Protein AF-A0ABD0Q812-F1 (afdb_monomer_lite)

pLDDT: mean 70.01, std 14.1, range [39.72, 91.75]

Structure (mmCIF, N/CA/C/O backbone):
data_AF-A0ABD0Q812-F1
#
_entry.id   AF-A0ABD0Q812-F1
#
loop_
_atom_site.group_PDB
_atom_site.id
_atom_site.type_symbol
_atom_site.label_atom_id
_atom_site.label_alt_id
_atom_site.label_comp_id
_atom_site.label_asym_id
_atom_site.label_entity_id
_atom_site.label_seq_id
_atom_site.pdbx_PDB_ins_code
_atom_site.Cartn_x
_atom_site.Cartn_y
_atom_site.Cartn_z
_atom_site.occupancy
_atom_site.B_iso_or_equiv
_atom_site.auth_seq_id
_atom_site.auth_comp_id
_atom_site.auth_asym_id
_atom_site.auth_atom_id
_atom_site.pdbx_PDB_model_num
ATOM 1 N N . VAL A 1 1 ? 34.497 61.829 -1.073 1.00 39.72 1 VAL A N 1
ATOM 2 C CA . VAL A 1 1 ? 33.256 62.482 -1.552 1.00 39.72 1 VAL A CA 1
ATOM 3 C C . VAL A 1 1 ? 32.426 61.390 -2.224 1.00 39.72 1 VAL A C 1
ATOM 5 O O . VAL A 1 1 ? 32.959 60.750 -3.114 1.00 39.72 1 VAL A O 1
ATOM 8 N N . ALA A 1 2 ? 31.457 60.822 -1.489 1.00 41.16 2 ALA A N 1
ATOM 9 C CA . ALA A 1 2 ? 30.002 61.028 -1.679 1.00 41.16 2 ALA A CA 1
ATOM 10 C C . ALA A 1 2 ? 29.504 60.328 -2.971 1.00 41.16 2 ALA A C 1
ATOM 12 O O . ALA A 1 2 ? 30.114 60.536 -4.006 1.00 41.16 2 ALA A O 1
ATOM 13 N N . SER A 1 3 ? 28.461 59.498 -3.066 1.00 44.25 3 SER A N 1
ATOM 14 C CA . SER A 1 3 ? 27.359 59.046 -2.203 1.00 44.25 3 SER A CA 1
ATOM 15 C C . SER A 1 3 ? 26.647 57.871 -2.925 1.00 44.25 3 SER A C 1
ATOM 17 O O . SER A 1 3 ? 26.838 57.698 -4.127 1.00 44.25 3 SER A O 1
ATOM 19 N N . GLN A 1 4 ? 25.829 57.074 -2.221 1.00 42.06 4 GLN A N 1
ATOM 20 C CA . GLN A 1 4 ? 24.888 56.082 -2.799 1.00 42.06 4 GLN A CA 1
ATOM 21 C C . GLN A 1 4 ? 23.527 56.741 -3.237 1.00 42.06 4 GLN A C 1
ATOM 23 O O . GLN A 1 4 ? 23.472 57.969 -3.261 1.00 42.06 4 GLN A O 1
ATOM 28 N N . PRO A 1 5 ? 22.426 55.984 -3.516 1.00 70.88 5 PRO A N 1
ATOM 29 C CA . PRO A 1 5 ? 21.706 55.726 -4.792 1.00 70.88 5 PRO A CA 1
ATOM 30 C C . PRO A 1 5 ? 20.328 56.468 -4.881 1.00 70.88 5 PRO A C 1
ATOM 32 O O . PRO A 1 5 ? 20.139 57.382 -4.077 1.00 70.88 5 PRO A O 1
ATOM 35 N N . PRO A 1 6 ? 19.349 56.153 -5.790 1.00 55.31 6 PRO A N 1
ATOM 36 C CA . PRO A 1 6 ? 18.274 55.206 -5.392 1.00 55.31 6 PRO A CA 1
ATOM 37 C C . PRO A 1 6 ? 17.416 54.493 -6.503 1.00 55.31 6 PRO A C 1
ATOM 39 O O . PRO A 1 6 ? 17.122 55.026 -7.563 1.00 55.31 6 PRO A O 1
ATOM 42 N N . VAL A 1 7 ? 16.973 53.274 -6.153 1.00 55.53 7 VAL A N 1
ATOM 43 C CA . VAL A 1 7 ? 15.622 52.641 -6.215 1.00 55.53 7 VAL A CA 1
ATOM 44 C C . VAL A 1 7 ? 14.723 52.552 -7.479 1.00 55.53 7 VAL A C 1
ATOM 46 O O . VAL A 1 7 ? 14.343 53.527 -8.112 1.00 55.53 7 VAL A O 1
ATOM 49 N N . THR A 1 8 ? 14.179 51.327 -7.613 1.00 48.38 8 THR A N 1
ATOM 50 C CA . THR A 1 8 ? 12.816 50.910 -8.033 1.00 48.38 8 THR A CA 1
ATOM 51 C C . THR A 1 8 ? 12.357 51.017 -9.490 1.00 48.38 8 THR A C 1
ATOM 53 O O . THR A 1 8 ? 12.025 52.087 -9.980 1.00 48.38 8 THR A O 1
ATOM 56 N N . ALA A 1 9 ? 12.052 49.845 -10.063 1.00 46.66 9 ALA A N 1
ATOM 57 C CA . ALA A 1 9 ? 10.713 49.573 -10.589 1.00 46.66 9 ALA A CA 1
ATOM 58 C C . ALA A 1 9 ? 10.341 48.085 -10.415 1.00 46.66 9 ALA A C 1
ATOM 60 O O . ALA A 1 9 ? 10.897 47.197 -11.053 1.00 46.66 9 ALA A O 1
ATOM 61 N N . THR A 1 10 ? 9.404 47.855 -9.495 1.00 51.03 10 THR A N 1
ATOM 62 C CA . THR A 1 10 ? 8.355 46.827 -9.490 1.00 51.03 10 THR A CA 1
ATOM 63 C C . THR A 1 10 ? 8.167 46.066 -10.803 1.00 51.03 10 THR A C 1
ATOM 65 O O . THR A 1 10 ? 7.809 46.664 -11.817 1.00 51.03 10 THR A O 1
ATOM 68 N N . GLN A 1 11 ? 8.203 44.732 -10.742 1.00 48.78 11 GLN A N 1
ATOM 69 C CA . GLN A 1 11 ? 7.267 43.959 -11.552 1.00 48.78 11 GLN A CA 1
ATOM 70 C C . GLN A 1 11 ? 6.780 42.697 -10.839 1.00 48.78 11 GLN A C 1
ATOM 72 O O . GLN A 1 11 ? 7.480 41.702 -10.699 1.00 48.78 11 GLN A O 1
ATOM 77 N N . SER A 1 12 ? 5.534 42.840 -10.389 1.00 49.22 12 SER A N 1
ATOM 78 C CA . SER A 1 12 ? 4.461 41.855 -10.406 1.00 49.22 12 SER A CA 1
ATOM 79 C C . SER A 1 12 ? 4.725 40.520 -9.728 1.00 49.22 12 SER A C 1
ATOM 81 O O . SER A 1 12 ? 5.265 39.579 -10.301 1.00 49.22 12 SER A O 1
ATOM 83 N N . ALA A 1 13 ? 4.186 40.432 -8.512 1.00 56.09 13 ALA A N 1
ATOM 84 C CA . ALA A 1 13 ? 3.786 39.191 -7.882 1.00 56.09 13 ALA A CA 1
ATOM 85 C C . ALA A 1 13 ? 2.967 38.339 -8.868 1.00 56.09 13 ALA A C 1
ATOM 87 O O . ALA A 1 13 ? 1.771 38.549 -9.053 1.00 56.09 13 ALA A O 1
ATOM 88 N N . SER A 1 14 ? 3.619 37.365 -9.496 1.00 52.56 14 SER A N 1
ATOM 89 C CA . SER A 1 14 ? 2.934 36.183 -9.986 1.00 52.56 14 SER A CA 1
ATOM 90 C C . SER A 1 14 ? 2.904 35.222 -8.815 1.00 52.56 14 SER A C 1
ATOM 92 O O . SER A 1 14 ? 3.935 34.667 -8.433 1.00 52.56 14 SER A O 1
ATOM 94 N N . VAL A 1 15 ? 1.720 35.055 -8.229 1.00 55.03 15 VAL A N 1
ATOM 95 C CA . VAL A 1 15 ? 1.377 33.906 -7.391 1.00 55.03 15 VAL A CA 1
ATOM 96 C C . VAL A 1 15 ? 1.506 32.674 -8.287 1.00 55.03 15 VAL A C 1
ATOM 98 O O . VAL A 1 15 ? 0.540 32.172 -8.852 1.00 55.03 15 VAL A O 1
ATOM 101 N N . ALA A 1 16 ? 2.739 32.228 -8.505 1.00 53.50 16 ALA A N 1
ATOM 102 C CA . ALA A 1 16 ? 3.001 30.907 -9.015 1.00 53.50 16 ALA A CA 1
ATOM 103 C C . ALA A 1 16 ? 2.648 29.995 -7.852 1.00 53.50 16 ALA A C 1
ATOM 105 O O . ALA A 1 16 ? 3.358 29.966 -6.848 1.00 53.50 16 ALA A O 1
ATOM 106 N N . ALA A 1 17 ? 1.493 29.339 -7.962 1.00 60.00 17 ALA A N 1
ATOM 107 C CA . ALA A 1 17 ? 1.159 28.196 -7.140 1.00 60.00 17 ALA A CA 1
ATOM 108 C C . ALA A 1 17 ? 2.428 27.356 -7.022 1.00 60.00 17 ALA A C 1
ATOM 110 O O . ALA A 1 17 ? 2.925 26.842 -8.027 1.00 60.00 17 ALA A O 1
ATOM 111 N N . THR A 1 18 ? 2.998 27.317 -5.819 1.00 55.00 18 THR A N 1
ATOM 112 C CA . THR A 1 18 ? 4.146 26.481 -5.510 1.00 55.00 18 THR A CA 1
ATOM 113 C C . THR A 1 18 ? 3.633 25.059 -5.634 1.00 55.00 18 THR A C 1
ATOM 115 O O . THR A 1 18 ? 3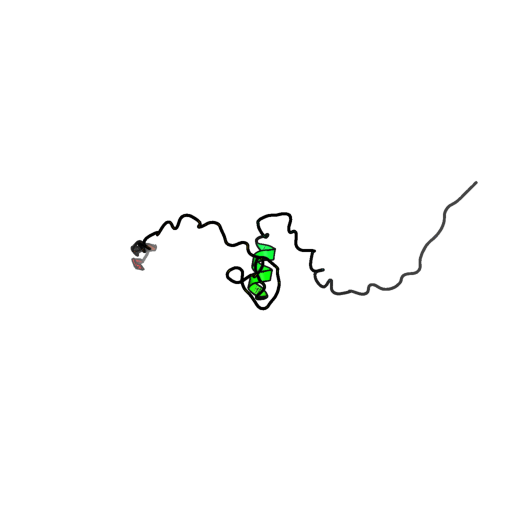.171 24.462 -4.664 1.00 55.00 18 THR A O 1
ATOM 118 N N . LEU A 1 19 ? 3.617 24.532 -6.862 1.00 60.22 19 LEU A N 1
ATOM 119 C CA . LEU A 1 19 ? 3.554 23.103 -7.078 1.00 60.22 19 LEU A CA 1
ATOM 120 C C . LEU A 1 19 ? 4.657 22.560 -6.178 1.00 60.22 19 LEU A C 1
ATOM 122 O O . LEU A 1 19 ? 5.783 23.061 -6.287 1.00 60.22 19 LEU A O 1
ATOM 126 N N . PRO A 1 20 ? 4.343 21.661 -5.230 1.00 60.28 20 PRO A N 1
ATOM 127 C CA . PRO A 1 20 ? 5.362 21.108 -4.368 1.00 60.28 20 PRO A CA 1
ATOM 128 C C . PRO A 1 20 ? 6.399 20.517 -5.308 1.00 60.28 20 PRO A C 1
ATOM 130 O O . PRO A 1 20 ? 6.114 19.558 -6.028 1.00 60.28 20 PRO A O 1
ATOM 133 N N . VAL A 1 21 ? 7.558 21.181 -5.375 1.00 60.28 21 VAL A N 1
ATOM 134 C CA . VAL A 1 21 ? 8.727 20.665 -6.067 1.00 60.28 21 VAL A CA 1
ATOM 135 C C . VAL A 1 21 ? 8.836 19.237 -5.564 1.00 60.28 21 VAL A C 1
ATOM 137 O O . VAL A 1 21 ? 8.858 19.064 -4.341 1.00 60.28 21 VAL A O 1
ATOM 140 N N . PRO A 1 22 ? 8.787 18.219 -6.441 1.00 60.53 22 PRO A N 1
ATOM 141 C CA . PRO A 1 22 ? 9.022 16.864 -5.999 1.00 60.53 22 PRO A CA 1
ATOM 142 C C . PRO A 1 22 ? 10.438 16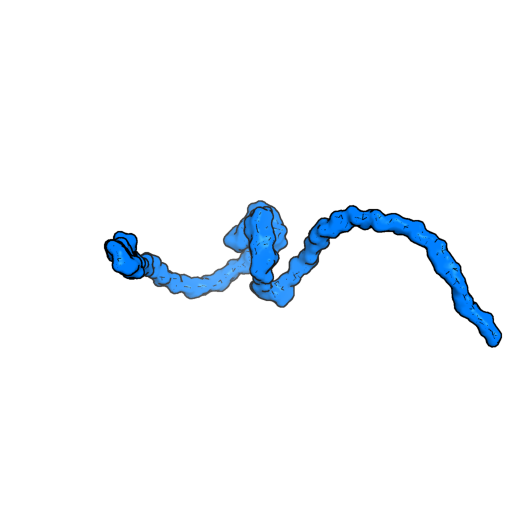.877 -5.445 1.00 60.53 22 PRO A C 1
ATOM 144 O O . PRO A 1 22 ? 11.407 16.935 -6.202 1.00 60.53 22 PRO A O 1
ATOM 147 N N . GLU A 1 23 ? 10.540 16.959 -4.118 1.00 59.38 23 GLU A N 1
ATOM 148 C CA . GLU A 1 23 ? 11.814 16.920 -3.433 1.00 59.38 23 GLU A CA 1
ATOM 149 C C . GLU A 1 23 ? 12.525 15.672 -3.956 1.00 59.38 23 GLU A C 1
ATOM 151 O O . GLU A 1 23 ? 11.902 14.602 -4.021 1.00 59.38 23 GLU A O 1
ATOM 156 N N . PRO A 1 24 ? 13.784 15.793 -4.411 1.00 60.53 24 PRO A N 1
ATOM 157 C CA . PRO A 1 24 ? 14.529 14.628 -4.842 1.00 60.53 24 PRO A CA 1
ATOM 158 C C . PRO A 1 24 ? 14.496 13.624 -3.693 1.00 60.53 24 PRO A C 1
ATOM 160 O O . PRO A 1 24 ? 14.839 13.953 -2.554 1.00 60.53 24 PRO A O 1
ATOM 163 N N . MET A 1 25 ? 13.991 12.428 -3.992 1.00 56.88 25 MET A N 1
ATOM 164 C CA . MET A 1 25 ? 13.789 11.371 -3.013 1.00 56.88 25 MET A CA 1
ATOM 165 C C . MET A 1 25 ? 15.096 11.158 -2.246 1.00 56.88 25 MET A C 1
ATOM 167 O O . MET A 1 25 ? 16.093 10.743 -2.835 1.00 56.88 25 MET A O 1
ATOM 171 N N . LYS A 1 26 ? 15.100 11.470 -0.943 1.00 58.00 26 LYS A N 1
ATOM 172 C CA . LYS A 1 26 ? 16.237 11.214 -0.050 1.00 58.00 26 LYS A CA 1
ATOM 173 C C . LYS A 1 26 ? 16.415 9.705 0.089 1.00 58.00 26 LYS A C 1
ATOM 175 O O . LYS A 1 26 ? 15.837 9.075 0.973 1.00 58.00 26 LYS A O 1
ATOM 180 N N . VAL A 1 27 ? 17.206 9.138 -0.813 1.00 57.66 27 VAL A N 1
ATOM 181 C CA . VAL A 1 27 ? 17.634 7.732 -0.820 1.00 57.66 27 VAL A CA 1
ATOM 182 C C . VAL A 1 27 ? 18.623 7.417 0.311 1.00 57.66 27 VAL A C 1
ATOM 184 O O . VAL A 1 27 ? 18.917 6.252 0.557 1.00 57.66 27 VAL A O 1
ATOM 187 N N . ASP A 1 28 ? 19.078 8.439 1.044 1.00 54.34 28 ASP A N 1
ATOM 188 C CA . ASP A 1 28 ? 20.100 8.336 2.096 1.00 54.34 28 ASP A CA 1
ATOM 189 C C . ASP A 1 28 ? 19.539 8.040 3.496 1.00 54.34 28 ASP A C 1
ATOM 191 O O . ASP A 1 28 ? 20.287 7.805 4.444 1.00 54.34 28 ASP A O 1
ATOM 195 N N . THR A 1 29 ? 18.214 8.023 3.650 1.00 53.81 29 THR A N 1
ATOM 196 C CA . THR A 1 29 ? 17.553 7.539 4.865 1.00 53.81 29 THR A CA 1
ATOM 197 C C . THR A 1 29 ? 16.833 6.248 4.538 1.00 53.81 29 THR A C 1
ATOM 199 O O . THR A 1 29 ? 15.835 6.258 3.825 1.00 53.81 29 THR A O 1
ATOM 202 N N . THR A 1 30 ? 17.278 5.136 5.119 1.00 66.88 30 THR A N 1
ATOM 203 C CA . THR A 1 30 ? 16.696 3.784 4.991 1.00 66.88 30 THR A CA 1
ATOM 204 C C . THR A 1 30 ? 15.187 3.716 5.292 1.00 66.88 30 THR A C 1
ATOM 206 O O . THR A 1 30 ? 14.550 2.682 5.099 1.00 66.88 30 THR A O 1
ATOM 209 N N . ARG A 1 31 ? 14.591 4.803 5.797 1.00 74.31 31 ARG A N 1
ATOM 210 C CA . ARG A 1 31 ? 13.192 4.908 6.186 1.00 74.31 31 ARG A CA 1
ATOM 211 C C . ARG A 1 31 ? 12.588 6.208 5.655 1.00 74.31 31 ARG A C 1
ATOM 213 O O . ARG A 1 31 ? 13.023 7.292 6.032 1.00 74.31 31 ARG A O 1
ATOM 220 N N . LEU A 1 32 ? 11.541 6.085 4.840 1.00 79.81 32 LEU A N 1
ATOM 221 C CA . LEU A 1 32 ? 10.710 7.219 4.437 1.00 79.81 32 LEU A CA 1
ATOM 222 C C . LEU A 1 32 ? 10.142 7.945 5.669 1.00 79.81 32 LEU A C 1
ATOM 224 O O . LEU A 1 32 ? 9.734 7.315 6.651 1.00 79.81 32 LEU A O 1
ATOM 228 N N . SER A 1 33 ? 10.058 9.276 5.587 1.00 84.94 33 SER A N 1
ATOM 229 C CA . SER A 1 33 ? 9.264 10.083 6.520 1.00 84.94 33 SER A CA 1
ATOM 230 C C . SER A 1 33 ? 7.804 9.616 6.519 1.00 84.94 33 SER A C 1
ATOM 232 O O . SER A 1 33 ? 7.287 9.160 5.497 1.00 84.94 33 SER A O 1
ATOM 234 N N . ARG A 1 34 ? 7.099 9.773 7.649 1.00 86.19 3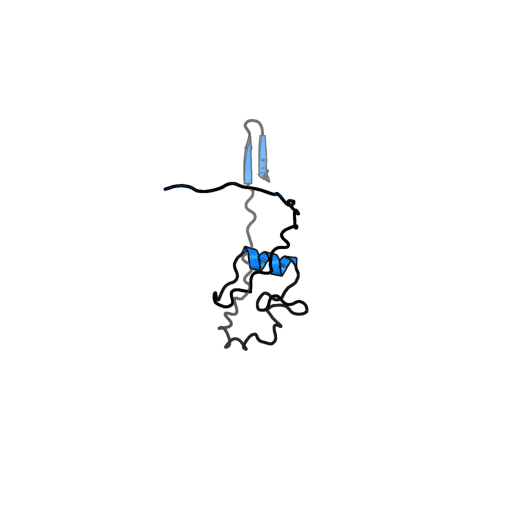4 ARG A N 1
ATOM 235 C CA . ARG A 1 34 ? 5.662 9.464 7.739 1.00 86.19 34 ARG A CA 1
ATOM 236 C C . ARG A 1 34 ? 4.852 10.250 6.704 1.00 86.19 34 ARG A C 1
ATOM 238 O O . ARG A 1 34 ? 3.921 9.695 6.131 1.00 86.19 34 ARG A O 1
ATOM 245 N N . THR A 1 35 ? 5.235 11.499 6.449 1.00 87.38 35 THR A N 1
ATOM 246 C CA . THR A 1 35 ? 4.587 12.368 5.459 1.00 87.38 35 THR A CA 1
ATOM 247 C C . THR A 1 35 ? 4.778 11.837 4.039 1.00 87.38 35 THR A C 1
ATOM 249 O O . THR A 1 35 ? 3.805 11.704 3.306 1.00 87.38 35 THR A O 1
ATOM 252 N N . GLU A 1 36 ? 6.002 11.451 3.673 1.00 86.94 36 GLU A N 1
ATOM 253 C CA . GLU A 1 36 ? 6.314 10.902 2.344 1.00 86.94 36 GLU A CA 1
ATOM 254 C C . GLU A 1 36 ? 5.659 9.532 2.128 1.00 86.94 36 GLU A C 1
ATOM 256 O O . GLU A 1 36 ? 5.064 9.265 1.089 1.00 86.94 36 GLU A O 1
ATOM 261 N N . CYS A 1 37 ? 5.670 8.682 3.157 1.00 89.00 37 CYS A N 1
ATOM 262 C CA . CYS A 1 37 ? 4.946 7.416 3.135 1.00 89.00 37 CYS A CA 1
ATOM 263 C C . CYS A 1 37 ? 3.449 7.639 2.873 1.00 89.00 37 CYS A C 1
ATOM 265 O O . CYS A 1 37 ? 2.867 6.990 2.007 1.00 89.00 37 CYS A O 1
ATOM 267 N N . ASN A 1 38 ? 2.828 8.596 3.571 1.00 89.38 38 ASN A N 1
ATOM 268 C CA . ASN A 1 38 ? 1.416 8.910 3.372 1.00 89.38 38 ASN A CA 1
ATOM 269 C C . ASN A 1 38 ? 1.143 9.483 1.974 1.00 89.38 38 ASN A C 1
ATOM 271 O O . ASN A 1 38 ? 0.155 9.108 1.346 1.00 89.38 38 ASN A O 1
ATOM 275 N N . ARG A 1 39 ? 2.048 10.319 1.451 1.00 90.88 39 ARG A N 1
ATOM 276 C CA . ARG A 1 39 ? 1.970 10.838 0.081 1.00 90.88 39 ARG A CA 1
ATOM 277 C C . ARG A 1 39 ? 2.025 9.707 -0.944 1.00 90.88 39 ARG A C 1
ATOM 279 O O . ARG A 1 39 ? 1.158 9.640 -1.809 1.00 90.88 39 ARG A O 1
ATOM 286 N N . HIS A 1 40 ? 2.981 8.788 -0.821 1.00 90.62 40 HIS A N 1
ATOM 287 C CA . HIS A 1 40 ? 3.081 7.622 -1.700 1.00 90.62 40 HIS A CA 1
ATOM 288 C C . HIS A 1 40 ? 1.839 6.725 -1.608 1.00 90.62 40 HIS A C 1
ATOM 290 O O . HIS A 1 40 ? 1.344 6.293 -2.641 1.00 90.62 40 HIS A O 1
ATOM 296 N N . ILE A 1 41 ? 1.297 6.483 -0.407 1.00 88.88 41 ILE A N 1
ATOM 297 C CA . ILE A 1 41 ? 0.051 5.715 -0.223 1.00 88.88 41 ILE A CA 1
ATOM 298 C C . ILE A 1 41 ? -1.122 6.410 -0.917 1.00 88.88 41 ILE A C 1
ATOM 300 O O . ILE A 1 41 ? -1.846 5.778 -1.679 1.00 88.88 41 ILE A O 1
ATOM 304 N N . THR A 1 42 ? -1.285 7.711 -0.679 1.00 91.75 42 THR A N 1
ATOM 305 C CA . THR A 1 42 ? -2.388 8.508 -1.233 1.00 91.75 42 THR A CA 1
ATOM 306 C C . THR A 1 42 ? -2.338 8.554 -2.759 1.00 91.75 42 THR A C 1
ATOM 308 O O . THR A 1 42 ? -3.373 8.511 -3.415 1.00 91.75 42 THR A O 1
ATOM 311 N N . LEU A 1 43 ? -1.133 8.615 -3.329 1.00 89.69 43 LEU A N 1
ATOM 312 C CA . LEU A 1 43 ? -0.906 8.679 -4.772 1.00 89.69 43 LEU A CA 1
ATOM 313 C C . LEU A 1 43 ? -0.721 7.300 -5.433 1.00 89.69 43 LEU A C 1
ATOM 315 O O . LEU A 1 43 ? -0.490 7.240 -6.638 1.00 89.69 43 LEU A O 1
ATOM 319 N N . GLY A 1 44 ? -0.786 6.197 -4.678 1.00 89.38 44 GLY A N 1
ATOM 320 C CA . GLY A 1 44 ? -0.603 4.842 -5.216 1.00 89.38 44 GLY A CA 1
ATOM 321 C C . GLY A 1 44 ? 0.799 4.564 -5.783 1.00 89.38 44 GLY A C 1
ATOM 322 O O . GLY A 1 44 ? 0.941 3.870 -6.790 1.00 89.38 44 GLY A O 1
ATOM 323 N N . LEU A 1 45 ? 1.844 5.121 -5.168 1.00 90.31 45 LEU A N 1
ATOM 324 C CA . LEU A 1 45 ? 3.241 5.000 -5.599 1.00 90.31 45 LEU A CA 1
ATOM 325 C C . LEU A 1 45 ? 3.984 3.883 -4.838 1.00 90.31 45 LEU A C 1
ATOM 327 O O . LEU A 1 45 ? 3.723 3.643 -3.656 1.00 90.31 45 LEU A O 1
ATOM 331 N N . CYS A 1 46 ? 4.975 3.232 -5.467 1.00 89.62 46 CYS A N 1
ATOM 332 C CA . CYS A 1 46 ? 5.877 2.285 -4.786 1.00 89.62 46 CYS A CA 1
ATOM 333 C C . CYS A 1 46 ? 6.539 2.984 -3.580 1.00 89.62 46 CYS A C 1
ATOM 335 O O . CYS A 1 46 ? 7.191 4.016 -3.715 1.00 89.62 46 CYS A O 1
ATOM 337 N N . LEU A 1 47 ? 6.453 2.385 -2.389 1.00 87.38 47 LEU A N 1
ATOM 338 C CA . LEU A 1 47 ? 7.101 2.902 -1.169 1.00 87.38 47 LEU A CA 1
ATOM 339 C C . LEU A 1 47 ? 8.637 2.815 -1.191 1.00 87.38 47 LEU A C 1
ATOM 341 O O . LEU A 1 47 ? 9.283 3.250 -0.249 1.00 87.38 47 LEU A O 1
ATOM 345 N N . TYR A 1 48 ? 9.221 2.234 -2.237 1.00 84.44 48 TYR A N 1
ATOM 346 C CA . TYR A 1 48 ? 10.667 2.184 -2.431 1.00 84.44 48 TYR A CA 1
ATOM 347 C C . TYR A 1 48 ? 11.134 3.194 -3.495 1.00 84.44 48 TYR A C 1
ATOM 349 O O . TYR A 1 48 ? 12.071 3.934 -3.245 1.00 84.44 48 TYR A O 1
ATOM 357 N N . PHE A 1 49 ? 10.468 3.260 -4.658 1.00 80.75 49 PHE A N 1
ATOM 358 C CA . PHE A 1 49 ? 10.873 4.092 -5.809 1.00 80.75 49 PHE A CA 1
ATOM 359 C C . PHE A 1 49 ? 10.010 5.325 -6.062 1.00 80.75 49 PHE A C 1
ATOM 361 O O . PHE A 1 49 ? 10.384 6.166 -6.872 1.00 80.75 49 PHE A O 1
ATOM 368 N N . GLY A 1 50 ? 8.831 5.424 -5.445 1.00 84.75 50 GLY A N 1
ATOM 369 C CA . GLY A 1 50 ? 7.881 6.511 -5.705 1.00 84.75 50 GLY A CA 1
ATOM 370 C C . GLY A 1 50 ? 7.305 6.509 -7.121 1.00 84.75 50 GLY A C 1
ATOM 371 O O . GLY A 1 50 ? 6.818 7.536 -7.576 1.00 84.75 50 GLY A O 1
ATOM 372 N N . GLN A 1 51 ? 7.361 5.375 -7.824 1.00 83.38 51 GLN A N 1
ATOM 373 C CA . GLN A 1 51 ? 6.808 5.214 -9.168 1.00 83.38 51 GLN A CA 1
ATOM 374 C C . GLN A 1 51 ? 5.475 4.472 -9.146 1.00 83.38 51 GLN A C 1
ATOM 376 O O . GLN A 1 51 ? 5.238 3.623 -8.284 1.00 83.38 51 GLN A O 1
ATOM 381 N N . GLN A 1 52 ? 4.619 4.789 -10.115 1.00 86.12 52 GLN A N 1
ATOM 382 C CA . GLN A 1 52 ? 3.353 4.091 -10.342 1.00 86.12 52 GLN A CA 1
ATOM 383 C C . GLN A 1 52 ? 3.597 2.717 -10.990 1.00 86.12 52 GLN A C 1
ATOM 385 O O . GLN A 1 52 ? 4.646 2.460 -11.584 1.00 86.12 52 GLN A O 1
ATOM 390 N N . GLY A 1 53 ? 2.610 1.826 -10.883 1.00 87.69 53 GLY A N 1
ATOM 391 C CA . GLY A 1 53 ? 2.599 0.530 -11.573 1.00 87.69 53 GLY A CA 1
ATOM 392 C C . GLY A 1 53 ? 3.088 -0.659 -10.746 1.00 87.69 53 GLY A C 1
ATOM 393 O O . GLY A 1 53 ? 2.914 -1.797 -11.171 1.00 87.69 53 GLY A O 1
ATOM 394 N N . HIS A 1 54 ? 3.655 -0.437 -9.559 1.00 86.31 54 HIS A N 1
ATOM 395 C CA . HIS A 1 54 ? 4.042 -1.523 -8.663 1.00 86.31 54 HIS A CA 1
ATOM 396 C C . HIS A 1 54 ? 4.084 -1.063 -7.195 1.00 86.31 54 HIS A C 1
ATOM 398 O O . HIS A 1 54 ? 4.306 0.106 -6.896 1.00 86.31 54 HIS A O 1
ATOM 404 N N . HIS A 1 55 ? 3.872 -1.987 -6.257 1.00 84.38 55 HIS A N 1
ATOM 405 C CA . HIS A 1 55 ? 3.990 -1.738 -4.813 1.00 84.38 55 HIS A CA 1
ATOM 406 C C . HIS A 1 55 ? 5.285 -2.328 -4.253 1.00 84.38 55 HIS A C 1
ATOM 408 O O . HIS A 1 55 ? 5.920 -3.143 -4.914 1.00 84.38 55 HIS A O 1
ATOM 414 N N . ILE A 1 56 ? 5.646 -1.981 -3.007 1.00 83.75 56 ILE A N 1
ATOM 415 C CA . ILE A 1 56 ? 6.889 -2.425 -2.334 1.00 83.75 56 ILE A CA 1
ATOM 416 C C . ILE A 1 56 ? 7.179 -3.928 -2.460 1.00 83.75 56 ILE A C 1
ATOM 418 O O . ILE A 1 56 ? 8.333 -4.323 -2.595 1.00 83.75 56 ILE A O 1
ATOM 422 N N . ARG A 1 57 ? 6.133 -4.762 -2.467 1.00 79.81 57 ARG A N 1
ATOM 423 C CA . ARG A 1 57 ? 6.234 -6.223 -2.610 1.00 79.81 57 ARG A CA 1
ATOM 424 C C . ARG A 1 57 ? 6.712 -6.675 -3.992 1.00 79.81 57 ARG A C 1
ATOM 426 O O . ARG A 1 57 ? 7.311 -7.736 -4.098 1.00 79.81 57 ARG A O 1
ATOM 433 N N . ASN A 1 58 ? 6.461 -5.875 -5.022 1.00 82.19 58 ASN A N 1
ATOM 434 C CA . ASN A 1 58 ? 6.755 -6.167 -6.421 1.00 82.19 58 ASN A CA 1
ATOM 435 C C . ASN A 1 58 ? 7.764 -5.174 -7.022 1.00 82.19 58 ASN A C 1
ATOM 437 O O . ASN A 1 58 ? 7.924 -5.164 -8.240 1.00 82.19 58 ASN A O 1
ATOM 441 N N . CYS A 1 59 ? 8.420 -4.315 -6.222 1.00 83.75 59 CYS A N 1
ATOM 442 C CA . CYS A 1 59 ? 9.388 -3.369 -6.784 1.00 83.75 59 CYS A CA 1
ATOM 443 C C . CYS A 1 59 ? 10.608 -4.154 -7.322 1.00 83.75 59 CYS A C 1
ATOM 445 O O . CYS A 1 59 ? 11.250 -4.867 -6.551 1.00 83.75 59 CYS A O 1
ATOM 447 N N . PRO A 1 60 ? 10.941 -4.041 -8.624 1.00 81.31 60 PRO A N 1
ATOM 448 C CA . PRO A 1 60 ? 11.882 -4.938 -9.314 1.00 81.31 60 PRO A CA 1
ATOM 449 C C . PRO A 1 60 ? 13.334 -4.793 -8.851 1.00 81.31 60 PRO A C 1
ATOM 451 O O . PRO A 1 60 ? 14.158 -5.669 -9.074 1.00 81.31 60 PRO A O 1
ATOM 454 N N . ILE A 1 61 ? 13.647 -3.676 -8.202 1.00 81.56 61 ILE A N 1
ATOM 455 C CA . ILE A 1 61 ? 14.985 -3.360 -7.702 1.00 81.56 61 ILE A CA 1
ATOM 456 C C . ILE A 1 61 ? 15.069 -3.672 -6.196 1.00 81.56 61 ILE A C 1
ATOM 458 O O . ILE A 1 61 ? 16.124 -3.507 -5.590 1.00 81.56 61 ILE A O 1
ATOM 462 N N . ARG A 1 62 ? 13.976 -4.137 -5.559 1.00 76.12 62 ARG A N 1
ATOM 463 C CA . ARG A 1 62 ? 14.038 -4.617 -4.175 1.00 76.12 62 ARG A CA 1
ATOM 464 C C . ARG A 1 62 ? 14.938 -5.857 -4.173 1.00 76.12 62 ARG A C 1
ATOM 466 O O . ARG A 1 62 ? 14.543 -6.864 -4.765 1.00 76.12 62 ARG A O 1
ATOM 473 N N . PRO A 1 63 ? 16.111 -5.820 -3.516 1.00 72.81 63 PRO A N 1
ATOM 474 C CA . PRO A 1 63 ? 16.940 -7.008 -3.419 1.00 72.81 63 PRO A CA 1
ATOM 475 C C . PRO A 1 63 ? 16.122 -8.128 -2.763 1.00 72.81 63 PRO A C 1
ATOM 477 O O . PRO A 1 63 ? 15.322 -7.840 -1.857 1.00 72.81 63 PRO A O 1
ATOM 480 N N . PRO A 1 64 ? 16.270 -9.389 -3.213 1.00 71.00 64 PRO A N 1
ATOM 481 C CA . PRO A 1 64 ? 15.636 -10.514 -2.548 1.00 71.00 64 PRO A CA 1
ATOM 482 C C . PRO A 1 64 ? 16.083 -10.466 -1.092 1.00 71.00 64 PRO A C 1
ATOM 484 O O . PRO A 1 64 ? 17.271 -10.564 -0.790 1.00 71.00 64 PRO A O 1
ATOM 487 N N . SER A 1 65 ? 15.137 -10.195 -0.191 1.00 65.75 65 SER A N 1
ATOM 488 C CA . SER A 1 65 ? 15.457 -10.108 1.227 1.00 65.75 65 SER A CA 1
ATOM 489 C C . SER A 1 65 ? 16.053 -11.454 1.633 1.00 65.75 65 SER A C 1
ATOM 491 O O . SER A 1 65 ? 15.393 -12.464 1.361 1.00 65.75 65 SER A O 1
ATOM 493 N N . PRO A 1 66 ? 17.253 -11.494 2.253 1.00 61.56 66 PRO A N 1
ATOM 494 C CA . PRO A 1 66 ? 17.748 -12.732 2.839 1.00 61.56 66 PRO A CA 1
ATOM 495 C C . PRO A 1 66 ? 16.638 -13.228 3.750 1.00 61.56 66 PRO A C 1
ATOM 497 O O . PRO A 1 66 ? 16.077 -12.401 4.467 1.00 61.56 66 PRO A O 1
ATOM 500 N N . VAL A 1 67 ? 16.260 -14.503 3.608 1.00 60.47 67 VAL A N 1
ATOM 501 C CA . VAL A 1 67 ? 15.120 -15.145 4.277 1.00 60.47 67 VAL A CA 1
ATOM 502 C C . VAL A 1 67 ? 15.031 -14.618 5.705 1.00 60.47 67 VAL A C 1
ATOM 504 O O . VAL A 1 67 ? 15.770 -15.040 6.588 1.00 60.47 67 VAL A O 1
ATOM 507 N N . VAL A 1 68 ? 14.186 -13.603 5.898 1.00 59.88 68 VAL A N 1
ATOM 508 C CA . VAL A 1 68 ? 13.941 -13.026 7.211 1.00 59.88 68 VAL A CA 1
ATOM 509 C C . VAL A 1 68 ? 13.296 -14.169 7.952 1.00 59.88 68 VAL A C 1
ATOM 511 O O . VAL A 1 68 ? 12.307 -14.703 7.441 1.00 59.88 68 VAL A O 1
ATOM 514 N N . SER A 1 69 ? 13.914 -14.589 9.062 1.00 55.16 69 SER A N 1
ATOM 515 C CA . SER A 1 69 ? 13.440 -15.673 9.915 1.00 55.16 69 SER A CA 1
ATOM 516 C C . SER A 1 69 ? 11.929 -15.639 9.918 1.00 55.16 69 SER A C 1
ATOM 518 O O . SER A 1 69 ? 11.325 -14.686 10.415 1.00 55.16 69 SER A O 1
ATOM 520 N N . THR A 1 70 ? 11.329 -16.623 9.252 1.00 55.03 70 THR A N 1
ATOM 521 C CA . THR A 1 70 ? 9.890 -16.809 9.274 1.00 55.03 70 THR A CA 1
ATOM 522 C C . THR A 1 70 ? 9.604 -17.231 10.698 1.00 55.03 70 THR A C 1
ATOM 524 O O . THR A 1 70 ? 9.587 -18.415 11.0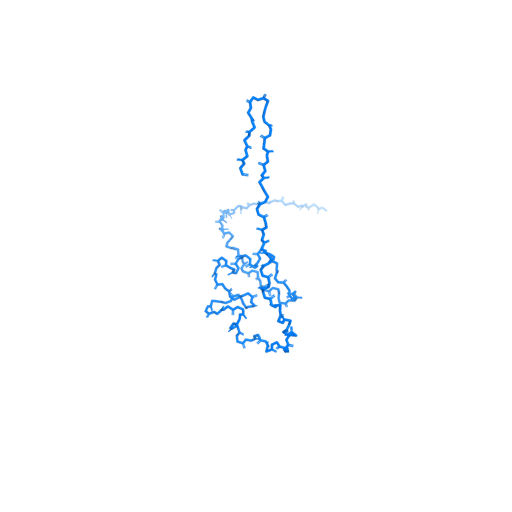15 1.00 55.03 70 THR A O 1
ATOM 527 N N . ILE A 1 71 ? 9.458 -16.251 11.588 1.00 61.53 71 ILE A N 1
ATOM 528 C CA . ILE A 1 71 ? 8.674 -16.450 12.785 1.00 61.53 71 ILE A CA 1
ATOM 529 C C . ILE A 1 71 ? 7.294 -16.691 12.197 1.00 61.53 71 ILE A C 1
ATOM 531 O O . ILE A 1 71 ? 6.606 -15.755 11.784 1.00 61.53 71 ILE A O 1
ATOM 535 N N . GLN A 1 72 ? 6.963 -17.970 12.019 1.00 58.88 72 GLN A N 1
ATOM 536 C CA . GLN A 1 72 ? 5.589 -18.413 11.931 1.00 58.88 72 GLN A CA 1
ATOM 537 C C . GLN A 1 72 ? 4.993 -17.994 13.268 1.00 58.88 72 GLN A C 1
ATOM 539 O O . GLN A 1 72 ? 4.977 -18.756 14.226 1.00 58.88 72 GLN A O 1
ATOM 544 N N . SER A 1 73 ? 4.623 -16.720 13.381 1.00 62.47 73 SER A N 1
ATOM 545 C CA . SER A 1 73 ? 3.668 -16.333 14.387 1.00 62.47 73 SER A CA 1
ATOM 546 C C . SER A 1 73 ? 2.421 -17.037 13.901 1.00 62.47 73 SER A C 1
ATOM 548 O O . SER A 1 73 ? 1.773 -16.572 12.959 1.00 62.47 73 SER A O 1
ATOM 550 N N . GLU A 1 74 ? 2.165 -18.222 14.458 1.00 64.50 74 GLU A N 1
ATOM 551 C CA . GLU A 1 74 ? 0.818 -18.756 14.509 1.00 64.50 74 GLU A CA 1
ATOM 552 C C . GLU A 1 74 ? -0.030 -17.553 14.887 1.00 64.50 74 GLU A C 1
ATOM 554 O O . GLU A 1 74 ? 0.263 -16.853 15.865 1.00 64.50 74 GLU A O 1
ATOM 559 N N . VAL A 1 75 ? -0.933 -17.177 13.985 1.00 66.62 75 VAL A N 1
ATOM 560 C CA . VAL A 1 75 ? -1.818 -16.046 14.205 1.00 66.62 75 VAL A CA 1
ATOM 561 C C . VAL A 1 75 ? -2.792 -16.531 15.264 1.00 66.62 75 VAL A C 1
ATOM 563 O O . VAL A 1 75 ? -3.927 -16.893 14.976 1.00 66.62 75 VAL A O 1
ATOM 566 N N . GLU A 1 76 ? -2.313 -16.612 16.499 1.00 64.44 76 GLU A N 1
ATOM 567 C CA . GLU A 1 76 ? -3.134 -16.748 17.672 1.00 64.44 76 GLU A CA 1
ATOM 568 C C . GLU A 1 76 ? -3.764 -15.374 17.824 1.00 64.44 76 GLU A C 1
ATOM 570 O O . GLU A 1 76 ? -3.233 -14.451 18.446 1.00 64.44 76 GLU A O 1
ATOM 575 N N . THR A 1 77 ? -4.866 -15.191 17.099 1.00 68.75 77 THR A N 1
ATOM 576 C CA . THR A 1 77 ? -5.769 -14.081 17.328 1.00 68.75 77 THR A CA 1
ATOM 577 C C . THR A 1 77 ? -6.217 -14.217 18.771 1.00 68.75 77 THR A C 1
ATOM 579 O O . THR A 1 77 ? -7.107 -15.012 19.072 1.00 68.75 77 THR A O 1
ATOM 582 N N . ALA A 1 78 ? -5.554 -13.494 19.673 1.00 72.56 78 ALA A N 1
ATOM 583 C CA . ALA A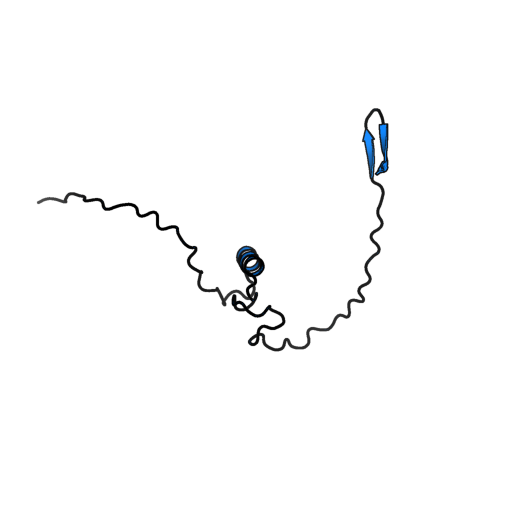 1 78 ? -5.992 -13.403 21.048 1.00 72.56 78 ALA A CA 1
ATOM 584 C C . ALA A 1 78 ? -7.451 -12.951 21.012 1.00 72.56 78 ALA A C 1
ATOM 586 O O . ALA A 1 78 ? -7.779 -11.904 20.445 1.00 72.56 78 ALA A O 1
ATOM 587 N N . SER A 1 79 ? -8.333 -13.790 21.548 1.00 78.12 79 SER A N 1
ATOM 588 C CA . SER A 1 79 ? -9.746 -13.468 21.629 1.00 78.12 79 SER A CA 1
ATOM 589 C C . SER A 1 79 ? -9.867 -12.254 22.542 1.00 78.12 79 SER A C 1
ATOM 591 O O . SER A 1 79 ? -9.619 -12.343 23.744 1.00 78.12 79 SER A O 1
ATOM 593 N N . LEU A 1 80 ? -10.171 -11.095 21.962 1.00 77.00 80 LEU A N 1
ATOM 594 C CA . LEU A 1 80 ? -10.377 -9.880 22.733 1.00 77.00 80 LEU A CA 1
ATOM 595 C C . LEU A 1 80 ? -11.685 -10.042 23.505 1.00 77.00 80 LEU A C 1
ATOM 597 O O . LEU A 1 80 ? -12.766 -10.054 22.919 1.00 77.00 80 LEU A O 1
ATOM 601 N N . SER A 1 81 ? -11.586 -10.195 24.821 1.00 78.75 81 SER A N 1
ATOM 602 C CA . SER A 1 81 ? -12.752 -10.182 25.697 1.00 78.75 81 SER A CA 1
ATOM 603 C C . SER A 1 81 ? -13.361 -8.782 25.688 1.00 78.75 81 SER A C 1
ATOM 605 O O . SER A 1 81 ? -12.711 -7.816 26.086 1.00 78.75 81 SER A O 1
ATOM 607 N N . LEU A 1 82 ? -14.613 -8.666 25.249 1.00 81.75 82 LEU A N 1
ATOM 608 C CA . LEU A 1 82 ? -15.393 -7.444 25.423 1.00 81.75 82 LEU A CA 1
ATOM 609 C C . LEU A 1 82 ? -15.840 -7.382 26.887 1.00 81.75 82 LEU A C 1
ATOM 611 O O . LEU A 1 82 ? -16.799 -8.048 27.274 1.00 81.75 82 LEU A O 1
ATOM 615 N N . LEU A 1 83 ? -15.108 -6.639 27.719 1.00 83.50 83 LEU A N 1
ATOM 616 C CA . LEU A 1 83 ? -15.562 -6.339 29.075 1.00 83.50 83 LEU A CA 1
ATOM 617 C C . LEU A 1 83 ? -16.619 -5.224 28.999 1.00 83.50 83 LEU A C 1
ATOM 619 O O . LEU A 1 83 ? -16.315 -4.173 28.429 1.00 83.50 83 LEU A O 1
ATOM 623 N N . PRO A 1 84 ? -17.830 -5.425 29.554 1.00 78.50 84 PRO A N 1
ATOM 624 C CA . PRO A 1 84 ? -18.856 -4.389 29.571 1.00 78.50 84 PRO A CA 1
ATOM 625 C C . PRO A 1 84 ? -18.399 -3.213 30.436 1.00 78.50 84 PRO A C 1
ATOM 627 O O . PRO A 1 84 ? -17.812 -3.401 31.508 1.00 78.50 84 PRO A O 1
ATOM 630 N N . VAL A 1 85 ? -18.672 -1.996 29.972 1.00 80.62 85 VAL A N 1
ATOM 631 C CA . VAL A 1 85 ? -18.330 -0.771 30.704 1.00 80.62 85 VAL A CA 1
ATOM 632 C C . VAL A 1 85 ? -19.588 -0.272 31.404 1.00 80.62 85 VAL A C 1
ATOM 634 O O . VAL A 1 85 ? -20.579 0.070 30.761 1.00 80.62 85 VAL A O 1
ATOM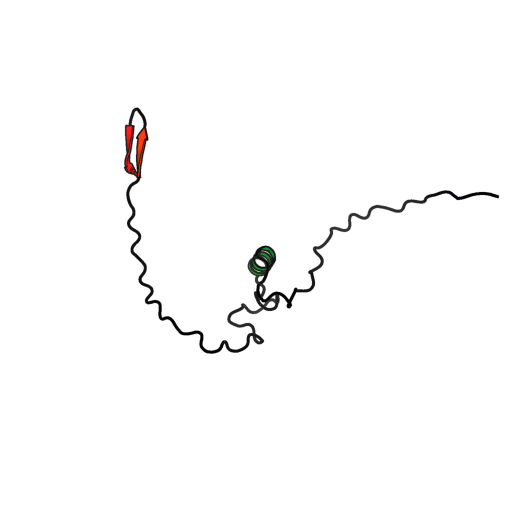 637 N N . THR A 1 86 ? -19.558 -0.214 32.737 1.00 77.44 86 THR A N 1
ATOM 638 C CA . THR A 1 86 ? -20.678 0.317 33.525 1.00 77.44 86 THR A CA 1
ATOM 639 C C . THR A 1 86 ? -20.541 1.827 33.671 1.00 77.44 86 THR A C 1
ATOM 641 O O . THR A 1 86 ? -19.597 2.313 34.298 1.00 77.44 86 THR A O 1
ATOM 644 N N . LEU A 1 87 ? -21.498 2.579 33.130 1.00 75.56 87 LEU A N 1
ATOM 645 C CA . LEU A 1 87 ? -21.594 4.019 33.349 1.00 75.56 87 LEU A CA 1
ATOM 646 C C . LEU A 1 87 ? -22.545 4.286 34.518 1.00 75.56 87 LEU A C 1
ATOM 648 O O . LEU A 1 87 ? -23.743 4.013 34.439 1.00 75.56 87 LEU A O 1
ATOM 652 N N . HIS A 1 88 ? -22.007 4.831 35.610 1.00 74.12 88 HIS A N 1
ATOM 653 C CA . HIS A 1 88 ? -22.817 5.356 36.705 1.00 74.12 88 HIS A CA 1
ATOM 654 C C . HIS A 1 88 ? -23.191 6.807 36.419 1.00 74.12 88 HIS A C 1
ATOM 656 O O . HIS A 1 88 ? -22.336 7.693 36.404 1.00 74.12 88 HIS A O 1
ATOM 662 N N . THR A 1 89 ? -24.486 7.048 36.231 1.00 74.00 89 THR A N 1
ATOM 663 C CA . THR A 1 89 ? -25.076 8.385 36.321 1.00 74.00 89 THR A CA 1
ATOM 664 C C . THR A 1 89 ? -25.924 8.453 37.595 1.00 74.00 89 THR A C 1
ATOM 666 O O . THR A 1 89 ? -26.382 7.411 38.066 1.00 74.00 89 THR A O 1
ATOM 669 N N . PRO A 1 90 ? -26.123 9.640 38.193 1.00 78.12 90 PRO A N 1
ATOM 670 C CA . PRO A 1 90 ? -26.784 9.777 39.495 1.00 78.12 90 PRO A CA 1
ATOM 671 C C . PRO A 1 90 ? -28.237 9.277 39.538 1.00 78.12 90 PRO A C 1
ATOM 673 O O . PRO A 1 90 ? -28.755 9.085 40.631 1.00 78.12 90 PRO A O 1
ATOM 676 N N . ASP A 1 91 ? -28.876 9.052 38.386 1.00 74.31 91 ASP A N 1
ATOM 677 C CA . ASP A 1 91 ? -30.274 8.610 38.298 1.00 74.31 91 ASP A CA 1
ATOM 678 C C . ASP A 1 91 ? -30.464 7.286 37.534 1.00 74.31 91 ASP A C 1
ATOM 680 O O . ASP A 1 91 ? -31.523 6.679 37.618 1.00 74.31 91 ASP A O 1
ATOM 684 N N . CYS A 1 92 ? -29.449 6.776 36.826 1.00 60.84 92 CYS A N 1
ATOM 685 C CA . CYS A 1 92 ? -29.535 5.500 36.109 1.00 60.84 92 CYS A CA 1
ATOM 686 C C . CYS A 1 92 ? -28.154 4.857 35.916 1.00 60.84 92 CYS A C 1
ATOM 688 O O . CYS A 1 92 ? -27.171 5.521 35.578 1.00 60.84 92 CYS A O 1
ATOM 690 N N . SER A 1 93 ? -28.093 3.534 36.070 1.00 64.81 93 SER A N 1
ATOM 691 C CA . SER A 1 93 ? -26.914 2.735 35.716 1.00 64.81 93 SER A CA 1
ATOM 692 C C . SER A 1 93 ? -27.169 2.063 34.375 1.00 64.81 93 SER A C 1
ATOM 694 O O . SER A 1 93 ? -28.124 1.298 34.250 1.00 64.81 93 SER A O 1
ATOM 696 N N . LEU A 1 94 ? -26.340 2.359 33.376 1.00 66.31 94 LEU A N 1
ATOM 697 C CA . LEU A 1 94 ? -26.473 1.802 32.031 1.00 66.31 94 LEU A CA 1
ATOM 698 C C . LEU A 1 94 ? -25.208 1.001 31.713 1.00 66.31 94 LEU A C 1
ATOM 700 O O . LEU A 1 94 ? -24.095 1.526 31.784 1.00 66.31 94 LEU A O 1
ATOM 704 N N . SER A 1 95 ? -25.387 -0.285 31.422 1.00 67.94 95 SER A N 1
ATOM 705 C CA . SER A 1 95 ? -24.326 -1.183 30.964 1.00 67.94 95 SER A CA 1
ATOM 706 C C . SER A 1 95 ? -24.357 -1.256 29.440 1.00 67.94 95 SER A C 1
ATOM 708 O O . SER A 1 95 ? -25.410 -1.577 28.881 1.00 67.94 95 SER A O 1
ATOM 710 N N . VAL A 1 96 ? -23.225 -0.968 28.794 1.00 61.38 96 VAL A N 1
ATOM 711 C CA . VAL A 1 96 ? -23.021 -1.088 27.338 1.00 61.38 96 VAL A CA 1
ATOM 712 C C . VAL A 1 96 ? -21.951 -2.134 27.061 1.00 61.38 96 VAL A C 1
ATOM 714 O O . VAL A 1 96 ? -20.929 -2.137 27.792 1.00 61.38 96 VAL A O 1
#

Foldseek 3Di:
DDDDDDDDDDDDDDPPPPPPPPPPPPPVDPDDDPVVCVVCVVVVAAPNPRHHDDHVVPDPPPPPPDPDPPPPPVPPVPPDDDDWDWDDDPVDIDTD

Organism: Cirrhinus mrigala (NCBI:txid683832)

Secondary structure (DSSP, 8-state):
--------------------------TTSSS--HHHHHHHHHTT--TTT--TT--GGG-TTS--------------------PPPEEE-SS-EEE-

Sequence (96 aa):
VASQPPVTATQSASVAATLPVPEPMKVDTTRLSRTECNRHITLGLCLYFGQQGHHIRNCPIRPPSPVVSTIQSEVETASLSLLPVTLHTPDCSLSV

Radius of gyration: 28.83 Å; chains: 1; bounding box: 64×81×51 Å